Protein AF-A0A821U4N8-F1 (afdb_monomer_lite)

Structure (mmCIF, N/CA/C/O backbone):
data_AF-A0A821U4N8-F1
#
_entry.id   AF-A0A821U4N8-F1
#
loop_
_atom_site.group_PDB
_atom_site.id
_atom_site.type_symbol
_atom_site.label_atom_id
_atom_site.label_alt_id
_atom_site.label_comp_id
_atom_site.label_asym_id
_atom_site.label_entity_id
_atom_site.label_seq_id
_atom_site.pdbx_PDB_ins_code
_atom_site.Cartn_x
_atom_site.Cartn_y
_atom_site.Cartn_z
_atom_site.occupancy
_atom_site.B_iso_or_equiv
_atom_site.auth_seq_id
_atom_site.auth_comp_id
_atom_site.auth_asym_id
_atom_site.auth_atom_id
_atom_site.pdbx_PDB_model_num
ATOM 1 N N . MET A 1 1 ? -17.922 -3.242 -27.386 1.00 59.44 1 MET A N 1
ATOM 2 C CA . MET A 1 1 ? -16.777 -4.056 -27.865 1.00 59.44 1 MET A CA 1
ATOM 3 C C . MET A 1 1 ? -16.279 -5.062 -26.829 1.00 59.44 1 MET A C 1
ATOM 5 O O . MET A 1 1 ? -16.353 -6.246 -27.129 1.00 59.44 1 MET A O 1
ATOM 9 N N . ALA A 1 2 ? -15.836 -4.667 -25.626 1.00 62.56 2 ALA A N 1
ATOM 10 C CA . ALA A 1 2 ? -15.378 -5.631 -24.608 1.00 62.56 2 ALA A CA 1
ATOM 11 C C . ALA A 1 2 ? -16.508 -6.537 -24.070 1.00 62.56 2 ALA A C 1
ATOM 13 O O . ALA A 1 2 ? -16.374 -7.757 -24.080 1.00 62.56 2 ALA A O 1
ATOM 14 N N . LEU A 1 3 ? -17.666 -5.970 -23.707 1.00 70.50 3 LEU A N 1
ATOM 15 C CA . LEU A 1 3 ? -18.821 -6.760 -23.248 1.00 70.50 3 LEU A CA 1
ATOM 16 C C . LEU A 1 3 ? -19.386 -7.689 -24.332 1.00 70.50 3 LEU A C 1
ATOM 18 O O . LEU A 1 3 ? -19.797 -8.804 -24.025 1.00 70.50 3 LEU A O 1
ATOM 22 N N . ASP A 1 4 ? -19.354 -7.272 -25.600 1.00 78.31 4 ASP A N 1
ATOM 23 C CA . ASP A 1 4 ? -19.788 -8.113 -26.723 1.00 78.31 4 ASP A CA 1
ATOM 24 C C . ASP A 1 4 ? -18.849 -9.302 -26.931 1.00 78.31 4 ASP A C 1
ATOM 26 O O . ASP A 1 4 ? -19.297 -10.394 -27.274 1.00 78.31 4 ASP A O 1
ATOM 30 N N . TRP A 1 5 ? -17.544 -9.102 -26.720 1.00 87.88 5 TRP A N 1
ATOM 31 C CA . TRP A 1 5 ? -16.567 -10.184 -26.752 1.00 87.88 5 TRP A CA 1
ATOM 32 C C . TRP A 1 5 ? -16.761 -11.123 -25.558 1.00 87.88 5 TRP A C 1
ATOM 34 O O . TRP A 1 5 ? -16.831 -12.332 -25.749 1.00 87.88 5 TRP A O 1
ATOM 44 N N . ILE A 1 6 ? -16.943 -10.596 -24.346 1.00 80.62 6 ILE A N 1
ATOM 45 C CA . ILE A 1 6 ? -17.168 -11.411 -23.143 1.00 80.62 6 ILE A CA 1
ATOM 46 C C . ILE A 1 6 ? -18.440 -12.253 -23.295 1.00 80.62 6 ILE A C 1
ATOM 48 O O . ILE A 1 6 ? -18.375 -13.469 -23.144 1.00 80.62 6 ILE A O 1
ATOM 52 N N . LYS A 1 7 ? -19.567 -11.656 -23.706 1.00 85.38 7 LYS A N 1
ATOM 53 C CA . LYS A 1 7 ? -20.813 -12.396 -23.979 1.00 85.38 7 LYS A CA 1
ATOM 54 C C . LYS A 1 7 ? -20.623 -13.532 -24.982 1.00 85.38 7 LYS A C 1
ATOM 56 O O . LYS A 1 7 ? -21.207 -14.595 -24.815 1.00 85.38 7 LYS A O 1
ATOM 61 N N . LYS A 1 8 ? -19.803 -13.324 -26.014 1.00 93.88 8 LYS A N 1
ATOM 62 C CA . LYS A 1 8 ? -19.554 -14.337 -27.050 1.00 93.88 8 LYS A CA 1
ATOM 63 C C . LYS A 1 8 ? -18.635 -15.467 -26.593 1.00 93.88 8 LYS A C 1
ATOM 65 O O . LYS A 1 8 ? -18.747 -16.562 -27.130 1.00 93.88 8 LYS A O 1
ATOM 70 N N . ASN A 1 9 ? -17.729 -15.212 -25.650 1.00 87.81 9 ASN A N 1
ATOM 71 C CA . ASN A 1 9 ? -16.626 -16.130 -25.367 1.00 87.81 9 ASN A CA 1
ATOM 72 C C . ASN A 1 9 ? -16.674 -16.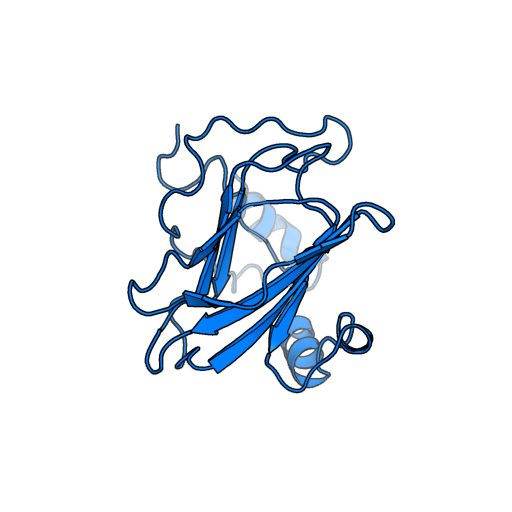758 -23.969 1.00 87.81 9 ASN A C 1
ATOM 74 O O . ASN A 1 9 ? -16.124 -17.841 -23.789 1.00 87.81 9 ASN A O 1
ATOM 78 N N . ILE A 1 10 ? -17.344 -16.143 -22.989 1.00 82.88 10 ILE A N 1
ATOM 79 C CA . ILE A 1 10 ? -17.237 -16.549 -21.578 1.00 82.88 10 ILE A CA 1
ATOM 80 C C . ILE A 1 10 ? -17.735 -17.978 -21.304 1.00 82.88 10 ILE A C 1
ATOM 82 O O . ILE A 1 10 ? -17.203 -18.649 -20.423 1.00 82.88 10 ILE A O 1
ATOM 86 N N . ALA A 1 11 ? -18.665 -18.493 -22.116 1.00 84.69 11 ALA A N 1
ATOM 87 C CA . ALA A 1 11 ? -19.119 -19.885 -22.042 1.00 84.69 11 ALA A CA 1
ATOM 88 C C . ALA A 1 11 ? -17.986 -20.898 -22.287 1.00 84.69 11 ALA A C 1
ATOM 90 O O . ALA A 1 11 ? -17.936 -21.935 -21.631 1.00 84.69 11 ALA A O 1
ATOM 91 N N . GLY A 1 12 ? -17.034 -20.579 -23.174 1.00 74.12 12 GLY A N 1
ATOM 92 C CA . GLY A 1 12 ? -15.853 -21.414 -23.429 1.00 74.12 12 GLY A CA 1
ATOM 93 C C . GLY A 1 12 ? -14.880 -21.476 -22.247 1.00 74.12 12 GLY A C 1
ATOM 94 O O . GLY A 1 12 ? -14.080 -22.402 -22.161 1.00 74.12 12 GLY A O 1
ATOM 95 N N . PHE A 1 13 ? -14.991 -20.527 -21.317 1.00 69.50 13 PHE A N 1
ATOM 96 C CA . PHE A 1 13 ? -14.228 -20.460 -20.070 1.00 69.50 13 PHE A CA 1
ATOM 97 C C . PHE A 1 13 ? -15.061 -20.894 -18.850 1.00 69.50 13 PHE A C 1
ATOM 99 O O . PHE A 1 13 ? -14.629 -20.718 -17.715 1.00 69.50 13 PHE A O 1
ATOM 106 N N . GLY A 1 14 ? -16.257 -21.456 -19.067 1.00 69.62 14 GLY A N 1
ATOM 107 C CA . GLY A 1 14 ? -17.135 -21.952 -18.004 1.00 69.62 14 GLY A CA 1
ATOM 108 C C . GLY A 1 14 ? -18.003 -20.894 -17.313 1.00 69.62 14 GLY A C 1
ATOM 109 O O . GLY A 1 14 ? -18.656 -21.218 -16.324 1.00 69.62 14 GLY A O 1
ATOM 110 N N . GLY A 1 15 ? -18.044 -19.652 -17.805 1.00 66.31 15 GLY A N 1
ATOM 111 C CA . GLY A 1 15 ? -18.950 -18.621 -17.288 1.00 66.31 15 GLY A CA 1
ATOM 112 C C . GLY A 1 15 ? -20.291 -18.565 -18.028 1.00 66.31 15 GLY A C 1
ATOM 113 O O . GLY A 1 15 ? -20.450 -19.112 -19.117 1.00 66.31 15 GLY A O 1
ATOM 114 N N . ASN A 1 16 ? -21.275 -17.883 -17.440 1.00 84.81 16 ASN A N 1
ATOM 115 C CA . ASN A 1 16 ? -22.618 -17.770 -18.010 1.00 84.81 16 ASN A CA 1
ATOM 116 C C . ASN A 1 16 ? -22.789 -16.433 -18.767 1.00 84.81 16 ASN A C 1
ATOM 118 O O . ASN A 1 16 ? -22.777 -15.379 -18.129 1.00 84.81 16 ASN A O 1
ATOM 122 N N . PRO A 1 17 ? -22.989 -16.441 -20.100 1.00 86.31 17 PRO A N 1
ATOM 123 C CA . PRO A 1 17 ? -23.140 -15.214 -20.889 1.00 86.31 17 PRO A CA 1
ATOM 124 C C . PRO A 1 17 ? -24.409 -14.408 -20.559 1.00 86.31 17 PRO A C 1
ATOM 126 O O . PRO A 1 17 ? -24.453 -13.208 -20.839 1.00 86.31 17 PRO A O 1
ATOM 129 N N . GLU A 1 18 ? -25.407 -15.037 -19.927 1.00 87.56 18 GLU A N 1
ATOM 130 C CA . GLU A 1 18 ? -26.643 -14.393 -19.459 1.00 87.56 18 GLU A CA 1
ATOM 131 C C . GLU A 1 18 ? -26.530 -13.849 -18.023 1.00 87.56 18 GLU A C 1
ATOM 133 O O . GLU A 1 18 ? -27.440 -13.181 -17.535 1.00 87.56 18 GLU A O 1
ATOM 138 N N . GLN A 1 19 ? -25.419 -14.115 -17.327 1.00 75.44 19 GLN A N 1
ATOM 139 C CA . GLN A 1 19 ? -25.167 -13.651 -15.959 1.00 75.44 19 GLN A CA 1
ATOM 140 C C . GLN A 1 19 ? -23.808 -12.959 -15.874 1.00 75.44 19 GLN A C 1
ATOM 142 O O . GLN A 1 19 ? -22.855 -13.465 -15.285 1.00 75.44 19 GLN A O 1
ATOM 147 N N . ILE A 1 20 ? -23.738 -11.777 -16.482 1.00 61.62 20 ILE A N 1
ATOM 148 C CA . ILE A 1 20 ? -22.560 -10.911 -16.445 1.00 61.62 20 ILE A CA 1
ATOM 149 C C . ILE A 1 20 ? -22.852 -9.753 -15.498 1.00 61.62 20 ILE A C 1
ATOM 151 O O . ILE A 1 20 ? -23.696 -8.907 -15.791 1.00 61.62 20 ILE A O 1
ATOM 155 N N . THR A 1 21 ? -22.128 -9.703 -14.383 1.00 61.94 21 THR A N 1
ATOM 156 C CA . THR A 1 21 ? -22.123 -8.544 -13.488 1.00 61.94 21 THR A CA 1
ATOM 157 C C . THR A 1 21 ? -20.992 -7.615 -13.900 1.00 61.94 21 THR A C 1
ATOM 159 O O . THR A 1 21 ? -19.836 -8.029 -13.955 1.00 61.94 21 THR A O 1
ATOM 162 N N . VAL A 1 22 ? -21.325 -6.359 -14.189 1.00 51.91 22 VAL A N 1
ATOM 163 C CA . VAL A 1 22 ? -20.336 -5.296 -14.387 1.00 51.91 22 VAL A CA 1
ATOM 164 C C . VAL A 1 22 ? -20.173 -4.587 -13.050 1.00 51.91 22 VAL A C 1
ATOM 166 O O . VAL A 1 22 ? -21.117 -3.964 -12.573 1.00 51.91 22 VAL A O 1
ATOM 169 N N . GLY A 1 23 ? -19.006 -4.736 -12.430 1.00 41.66 23 GLY A N 1
ATOM 170 C CA . GLY A 1 23 ? -18.615 -3.961 -11.257 1.00 41.66 23 GLY A CA 1
ATOM 171 C C . GLY A 1 23 ? -17.735 -2.790 -11.680 1.00 41.66 23 GLY A C 1
ATOM 172 O O . GLY A 1 23 ? -16.850 -2.965 -12.515 1.00 41.66 23 GLY A O 1
ATOM 173 N N . GLY A 1 24 ? -17.999 -1.617 -11.116 1.00 40.19 24 GLY A N 1
ATOM 174 C CA . GLY A 1 24 ? -17.137 -0.442 -11.167 1.00 40.19 24 GLY A CA 1
ATOM 175 C C . GLY A 1 24 ? -17.278 0.284 -9.834 1.00 40.19 24 GLY A C 1
ATOM 176 O O . GLY A 1 24 ? -18.393 0.401 -9.329 1.00 40.19 24 GLY A O 1
ATOM 177 N N . GLU A 1 25 ? -16.159 0.692 -9.258 1.00 39.72 25 GLU A N 1
ATOM 178 C CA . GLU A 1 25 ? -16.059 1.361 -7.957 1.00 39.72 25 GLU A CA 1
ATOM 179 C C . GLU A 1 25 ? -15.308 2.697 -8.167 1.00 39.72 25 GLU A C 1
ATOM 181 O O . GLU A 1 25 ? -14.654 2.865 -9.201 1.00 39.72 25 GLU A O 1
ATOM 186 N N . SER A 1 26 ? -15.553 3.688 -7.304 1.00 44.97 26 SER A N 1
ATOM 187 C CA . SER A 1 26 ? -15.272 5.117 -7.517 1.00 44.97 26 SER A CA 1
ATOM 188 C C . SER A 1 26 ? -13.774 5.474 -7.420 1.00 44.97 26 SER A C 1
ATOM 190 O O . SER A 1 26 ? -12.891 4.625 -7.461 1.00 44.97 26 SER A O 1
ATOM 192 N N . ALA A 1 27 ? -13.483 6.780 -7.390 1.00 50.03 27 ALA A N 1
ATOM 193 C CA . ALA A 1 27 ? -12.156 7.362 -7.251 1.00 50.03 27 ALA A CA 1
ATOM 194 C C . ALA A 1 27 ? -11.883 7.788 -5.803 1.00 50.03 27 ALA A C 1
ATOM 196 O O . ALA A 1 27 ? -12.554 8.684 -5.285 1.00 50.03 27 ALA A O 1
ATOM 197 N N . GLY A 1 28 ? -10.813 7.249 -5.231 1.00 40.31 28 GLY A N 1
ATOM 198 C CA . GLY A 1 28 ? -10.095 7.902 -4.150 1.00 40.31 28 GLY A CA 1
ATOM 199 C C . GLY A 1 28 ? -9.469 9.226 -4.619 1.00 40.31 28 GLY A C 1
ATOM 200 O O . GLY A 1 28 ? -9.048 9.373 -5.769 1.00 40.31 28 GLY A O 1
ATOM 201 N N . ASP A 1 29 ? -9.428 10.204 -3.722 1.00 38.81 29 ASP A N 1
ATOM 202 C CA . ASP A 1 29 ? -8.984 11.579 -3.953 1.00 38.81 29 ASP A CA 1
ATOM 203 C C . ASP A 1 29 ? -7.539 11.697 -4.484 1.00 38.81 29 ASP A C 1
ATOM 205 O O . ASP A 1 29 ? -6.647 10.967 -4.076 1.00 38.81 29 ASP A O 1
ATOM 209 N N . LYS A 1 30 ? -7.289 12.651 -5.387 1.00 47.22 30 LYS A N 1
ATOM 210 C CA . LYS A 1 30 ? -6.056 12.819 -6.188 1.00 47.22 30 LYS A CA 1
ATOM 211 C C . LYS A 1 30 ? -4.730 12.687 -5.400 1.00 47.22 30 LYS A C 1
ATOM 213 O O . LYS A 1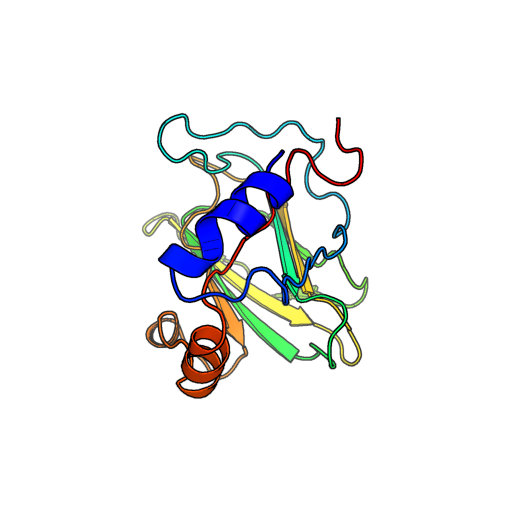 30 ? -4.251 13.673 -4.825 1.00 47.22 30 LYS A O 1
ATOM 218 N N . PRO A 1 31 ? -3.986 11.573 -5.531 1.00 45.88 31 PRO A N 1
ATOM 219 C CA . PRO A 1 31 ? -2.561 11.557 -5.200 1.00 45.88 31 PRO A CA 1
ATOM 220 C C . PRO A 1 31 ? -1.733 12.110 -6.361 1.00 45.88 31 PRO A C 1
ATOM 222 O O . PRO A 1 31 ? -0.681 12.710 -6.149 1.00 45.88 31 PRO A O 1
ATOM 225 N N . LEU A 1 32 ? -2.239 11.906 -7.580 1.00 51.50 32 LEU A N 1
ATOM 226 C CA . LEU A 1 32 ? -1.540 12.028 -8.846 1.00 51.50 32 LEU A CA 1
ATOM 227 C C . LEU A 1 32 ? -2.153 13.160 -9.662 1.00 51.50 32 LEU A C 1
ATOM 229 O O . LEU A 1 32 ? -3.351 13.176 -9.929 1.00 51.50 32 LEU A O 1
ATOM 233 N N . ASP A 1 33 ? -1.316 14.078 -10.114 1.00 53.34 33 ASP A N 1
ATOM 234 C CA . ASP A 1 33 ? -1.625 15.118 -11.099 1.00 53.34 33 ASP A CA 1
ATOM 235 C C . ASP A 1 33 ? -1.815 14.563 -12.530 1.00 53.34 33 ASP A C 1
ATOM 237 O O . ASP A 1 33 ? -1.760 15.317 -13.499 1.00 53.34 33 ASP A O 1
ATOM 241 N N . GLY A 1 34 ? -2.026 13.248 -12.668 1.00 55.72 34 GLY A N 1
ATOM 242 C CA . GLY A 1 34 ? -2.097 12.531 -13.943 1.00 55.72 34 GLY A CA 1
ATOM 243 C C . GLY A 1 34 ? -0.740 12.313 -14.621 1.00 55.72 34 GLY A C 1
ATOM 244 O O . GLY A 1 34 ? -0.686 11.652 -15.652 1.00 55.72 34 GLY A O 1
ATOM 245 N N . ASN A 1 35 ? 0.363 12.816 -14.052 1.00 60.28 35 ASN A N 1
ATOM 246 C CA . ASN A 1 35 ? 1.655 12.907 -14.729 1.00 60.28 35 ASN A CA 1
ATOM 247 C C . ASN A 1 35 ? 2.759 12.093 -14.030 1.00 60.28 35 ASN A C 1
ATOM 249 O O . ASN A 1 35 ? 3.859 12.591 -13.779 1.00 60.28 35 ASN A O 1
ATOM 253 N N . THR A 1 36 ? 2.483 10.824 -13.712 1.00 68.31 36 THR A N 1
ATOM 254 C CA . THR A 1 36 ? 3.536 9.912 -13.241 1.00 68.31 36 THR A CA 1
ATOM 255 C C . THR A 1 36 ? 4.270 9.250 -14.407 1.00 68.31 36 THR A C 1
ATOM 257 O O . THR A 1 36 ? 3.711 9.028 -15.481 1.00 68.31 36 THR A O 1
ATOM 260 N N . THR A 1 37 ? 5.551 8.945 -14.205 1.00 76.50 37 THR A N 1
ATOM 261 C CA . THR A 1 37 ? 6.354 8.186 -15.171 1.00 76.50 37 THR A CA 1
ATOM 262 C C . THR A 1 37 ? 6.235 6.699 -14.861 1.00 76.50 37 THR A C 1
ATOM 264 O O . THR A 1 37 ? 6.230 6.310 -13.694 1.00 76.50 37 THR A O 1
ATOM 267 N N . PHE A 1 38 ? 6.183 5.868 -15.900 1.00 79.62 38 PHE A N 1
ATOM 268 C CA . PHE A 1 38 ? 6.113 4.415 -15.773 1.00 79.62 38 PHE A CA 1
ATOM 269 C C . PHE A 1 38 ? 7.420 3.763 -16.198 1.00 79.62 38 PHE A C 1
ATOM 271 O O . PHE A 1 38 ? 8.097 4.219 -17.124 1.00 79.62 38 PHE A O 1
ATOM 278 N N . ASP A 1 39 ? 7.761 2.673 -15.522 1.00 78.25 39 ASP A N 1
ATOM 279 C CA . ASP A 1 39 ? 8.815 1.779 -15.962 1.00 78.25 39 ASP A CA 1
ATOM 280 C C . ASP A 1 39 ? 8.394 1.118 -17.292 1.00 78.25 39 ASP A C 1
ATOM 282 O O . ASP A 1 39 ? 7.313 0.536 -17.373 1.00 78.25 39 ASP A O 1
ATOM 286 N N . PRO A 1 40 ? 9.220 1.177 -18.350 1.00 76.94 40 PRO A N 1
ATOM 287 C CA . PRO A 1 40 ? 8.826 0.718 -19.682 1.00 76.94 40 PRO A CA 1
ATOM 288 C C . PRO A 1 40 ? 8.723 -0.810 -19.821 1.00 76.94 40 PRO A C 1
ATOM 290 O O . PRO A 1 40 ? 8.325 -1.288 -20.880 1.00 76.94 40 PRO A O 1
ATOM 293 N N . ILE A 1 41 ? 9.136 -1.581 -18.809 1.00 77.19 41 ILE A N 1
ATOM 294 C CA . ILE A 1 41 ? 9.105 -3.050 -18.822 1.00 77.19 41 ILE A CA 1
ATOM 295 C C . ILE A 1 41 ? 7.964 -3.564 -17.948 1.00 77.19 41 ILE A C 1
ATOM 297 O O . ILE A 1 41 ? 7.231 -4.463 -18.349 1.00 77.19 41 ILE A O 1
ATOM 301 N N . THR A 1 42 ? 7.857 -3.035 -16.733 1.00 77.19 42 THR A N 1
ATOM 302 C CA . THR A 1 42 ? 6.878 -3.485 -15.736 1.00 77.19 42 THR A CA 1
ATOM 303 C C . THR A 1 42 ? 5.573 -2.704 -15.791 1.00 77.19 42 THR A C 1
ATOM 305 O O . THR A 1 42 ? 4.606 -3.131 -15.168 1.00 77.19 42 THR A O 1
ATOM 308 N N . GLU A 1 43 ? 5.557 -1.566 -16.494 1.00 77.38 43 GLU A N 1
ATOM 309 C CA . GLU A 1 43 ? 4.448 -0.603 -16.538 1.00 77.38 43 GLU A CA 1
ATOM 310 C C . GLU A 1 43 ? 4.049 -0.080 -15.147 1.00 77.38 43 GLU A C 1
ATOM 312 O O . GLU A 1 43 ? 3.016 0.561 -14.971 1.00 77.38 43 GLU A O 1
ATOM 317 N N . TRP A 1 44 ? 4.894 -0.318 -14.141 1.00 79.25 44 TRP A N 1
ATOM 318 C CA . TRP A 1 44 ? 4.698 0.167 -12.788 1.00 79.25 44 TRP A CA 1
ATOM 319 C C . TRP A 1 44 ? 5.111 1.634 -12.677 1.00 79.25 44 TRP A C 1
ATOM 321 O O . TRP A 1 44 ? 6.074 2.070 -13.313 1.00 79.25 44 TRP A O 1
ATOM 331 N N . SER A 1 45 ? 4.399 2.405 -11.854 1.00 79.31 45 SER A N 1
ATOM 332 C CA . SER A 1 45 ? 4.753 3.804 -11.603 1.00 79.31 45 SER A CA 1
ATOM 333 C C . SER A 1 45 ? 6.115 3.890 -10.913 1.00 79.31 45 SER A C 1
ATOM 335 O O . SER A 1 45 ? 6.323 3.302 -9.852 1.00 79.31 45 SER A O 1
ATOM 337 N N . ILE A 1 46 ? 7.033 4.663 -11.493 1.00 83.94 46 ILE A N 1
ATOM 338 C CA . ILE A 1 46 ? 8.325 4.993 -10.871 1.00 83.94 46 ILE A CA 1
ATOM 339 C C . ILE A 1 46 ? 8.289 6.326 -10.115 1.00 83.94 46 ILE A C 1
ATOM 341 O O . ILE A 1 46 ? 9.288 6.716 -9.512 1.00 83.94 46 ILE A O 1
ATOM 345 N N . GLY A 1 47 ? 7.155 7.026 -10.169 1.00 82.19 47 GLY A N 1
ATOM 346 C CA . GLY A 1 47 ? 6.900 8.259 -9.437 1.00 82.19 47 GLY A CA 1
ATOM 347 C C . GLY A 1 47 ? 5.912 8.064 -8.294 1.00 82.19 47 GLY A C 1
ATOM 348 O O . GLY A 1 47 ? 5.627 6.943 -7.859 1.00 82.19 47 GLY A O 1
ATOM 349 N N . ASP A 1 48 ? 5.389 9.190 -7.817 1.00 84.31 48 ASP A N 1
ATOM 350 C CA . ASP A 1 48 ? 4.380 9.225 -6.766 1.00 84.31 48 ASP A CA 1
ATOM 351 C C . ASP A 1 48 ? 3.168 8.382 -7.167 1.00 84.31 48 ASP A C 1
ATOM 353 O O . ASP A 1 48 ? 2.890 8.182 -8.348 1.00 84.31 48 ASP A O 1
ATOM 357 N N . ILE A 1 49 ? 2.472 7.831 -6.180 1.00 78.94 49 ILE A N 1
ATOM 358 C CA . ILE A 1 49 ? 1.277 7.014 -6.392 1.00 78.94 49 ILE A CA 1
ATOM 359 C C . ILE A 1 49 ? 0.314 7.228 -5.237 1.00 78.94 49 ILE A C 1
ATOM 361 O O . ILE A 1 49 ? 0.710 7.639 -4.151 1.00 78.94 49 ILE A O 1
ATOM 365 N N . GLY A 1 50 ? -0.946 6.870 -5.428 1.00 78.12 50 GLY A N 1
ATOM 366 C CA . GLY A 1 50 ? -1.780 6.509 -4.294 1.00 78.12 50 GLY A CA 1
ATOM 367 C C . GLY A 1 50 ? -2.626 5.302 -4.624 1.00 78.12 50 GLY A C 1
ATOM 368 O O . GLY A 1 50 ? -2.709 4.870 -5.772 1.00 78.12 50 GLY A O 1
ATOM 369 N N . THR A 1 51 ? -3.171 4.717 -3.573 1.00 77.38 51 THR A N 1
ATOM 370 C CA . THR A 1 51 ? -3.901 3.464 -3.632 1.00 77.38 51 THR A CA 1
ATOM 371 C C . THR A 1 51 ? -5.151 3.568 -2.785 1.00 77.38 51 THR A C 1
ATOM 373 O O . THR A 1 51 ? -5.109 4.014 -1.634 1.00 77.38 51 THR A O 1
ATOM 376 N N . VAL A 1 52 ? -6.257 3.134 -3.371 1.00 77.38 52 VAL A N 1
ATOM 377 C CA . VAL A 1 52 ? -7.477 2.818 -2.646 1.00 77.38 52 VAL A CA 1
ATOM 378 C C . VAL A 1 52 ? -7.373 1.352 -2.253 1.00 77.38 52 VAL A C 1
ATOM 380 O O . VAL A 1 52 ? -7.367 0.466 -3.104 1.00 77.38 52 VAL A O 1
ATOM 383 N N . VAL A 1 53 ? -7.225 1.090 -0.957 1.00 76.25 53 VAL A N 1
ATOM 384 C CA . VAL A 1 53 ? -7.114 -0.278 -0.436 1.00 76.25 53 VAL A CA 1
ATOM 385 C C . VAL A 1 53 ? -8.494 -0.920 -0.366 1.00 76.25 53 VAL A C 1
ATOM 387 O O . VAL A 1 53 ? -8.646 -2.093 -0.706 1.00 76.25 53 VAL A O 1
ATOM 390 N N . ALA A 1 54 ? -9.487 -0.156 0.089 1.00 75.50 54 ALA A N 1
ATOM 391 C CA . ALA A 1 54 ? -10.889 -0.541 0.104 1.00 75.50 54 ALA A CA 1
ATOM 392 C C . ALA A 1 54 ? -11.778 0.687 0.350 1.00 75.50 54 ALA A C 1
ATOM 394 O O . ALA A 1 54 ? -11.401 1.576 1.114 1.00 75.50 54 ALA A O 1
ATOM 395 N N . GLU A 1 55 ? -12.969 0.697 -0.242 1.00 71.81 55 GLU A N 1
ATOM 396 C CA . GLU A 1 55 ? -13.995 1.732 -0.075 1.00 71.81 55 GLU A CA 1
ATOM 397 C C . GLU A 1 55 ? -15.378 1.098 0.158 1.00 71.81 55 GLU A C 1
ATOM 399 O O . GLU A 1 55 ? -15.544 -0.126 0.102 1.00 71.81 55 GLU A O 1
ATOM 404 N N . GLU A 1 56 ? -16.355 1.938 0.512 1.00 68.06 56 GLU A N 1
ATOM 405 C CA . GLU A 1 56 ? -17.780 1.595 0.660 1.00 68.06 56 GLU A CA 1
ATOM 406 C C . GLU A 1 56 ? -18.068 0.348 1.527 1.00 68.06 56 GLU A C 1
ATOM 408 O O . GLU A 1 56 ? -18.944 -0.466 1.226 1.00 68.06 56 GLU A O 1
ATOM 413 N N . SER A 1 57 ? -17.327 0.186 2.628 1.00 63.97 57 SER A N 1
ATOM 414 C CA . SER A 1 57 ? -17.354 -1.026 3.461 1.00 63.97 57 SER A CA 1
ATOM 415 C C . SER A 1 57 ? -17.610 -0.751 4.954 1.00 63.97 57 SER A C 1
ATOM 417 O O . SER A 1 57 ? -17.870 0.373 5.384 1.00 63.97 57 SER A O 1
ATOM 419 N N . VAL A 1 58 ? -17.576 -1.832 5.746 1.00 71.62 58 VAL A N 1
ATOM 420 C CA . VAL A 1 58 ? -17.599 -1.849 7.221 1.00 71.62 58 VAL A CA 1
ATOM 421 C C . VAL A 1 58 ? -16.409 -1.066 7.803 1.00 71.62 58 VAL A C 1
ATOM 423 O O . VAL A 1 58 ? -15.372 -0.975 7.158 1.00 71.62 58 VAL A O 1
ATOM 426 N N . ASP A 1 59 ? -16.555 -0.541 9.024 1.00 87.00 59 ASP A N 1
ATOM 427 C CA . ASP A 1 59 ? -15.548 0.251 9.756 1.00 87.00 59 ASP A CA 1
ATOM 428 C C . ASP A 1 59 ? -14.104 -0.293 9.631 1.00 87.00 59 ASP A C 1
ATOM 430 O O . ASP A 1 59 ? -13.789 -1.363 10.157 1.00 87.00 59 ASP A O 1
ATOM 434 N N . PHE A 1 60 ? -13.224 0.472 8.970 1.00 88.44 60 PHE A N 1
ATOM 435 C CA . PHE A 1 60 ? -11.790 0.185 8.821 1.00 88.44 60 PHE A CA 1
ATOM 436 C C . PHE A 1 60 ? -10.933 0.709 9.976 1.00 88.44 60 PHE A C 1
ATOM 438 O O . PHE A 1 60 ? -9.700 0.621 9.921 1.00 88.44 60 PHE A O 1
ATOM 445 N N . GLY A 1 61 ? -11.554 1.256 11.017 1.00 92.38 61 GLY A N 1
ATOM 446 C CA . GLY A 1 61 ? -10.885 1.736 12.211 1.00 92.38 61 GLY A CA 1
ATOM 447 C C . GLY A 1 61 ? -9.933 0.699 12.790 1.00 92.38 61 GLY A C 1
ATOM 448 O O . GLY A 1 61 ? -10.286 -0.457 13.030 1.00 92.38 61 GLY A O 1
ATOM 449 N N . GLY A 1 62 ? -8.698 1.117 13.034 1.00 93.56 62 GLY A N 1
ATOM 450 C CA . GLY A 1 62 ? -7.662 0.223 13.511 1.00 93.56 62 GLY A CA 1
ATOM 451 C C . GLY A 1 62 ? -6.264 0.690 13.157 1.00 93.56 62 GLY A C 1
ATOM 452 O O . GLY A 1 62 ? -6.041 1.772 12.615 1.00 93.56 62 GLY A O 1
ATOM 453 N N . THR A 1 63 ? -5.306 -0.161 13.488 1.00 95.31 63 THR A N 1
ATOM 454 C CA . THR A 1 63 ? -3.893 0.077 13.220 1.00 95.31 63 THR A CA 1
ATOM 455 C C . THR A 1 63 ? -3.408 -0.925 12.187 1.00 95.31 63 THR A C 1
ATOM 457 O O . THR A 1 63 ? -3.724 -2.114 12.275 1.00 95.31 63 THR A O 1
ATOM 460 N N . TYR A 1 64 ? -2.617 -0.443 11.237 1.00 94.44 64 TYR A N 1
ATOM 461 C CA . TYR A 1 64 ? -2.032 -1.238 10.170 1.00 94.44 64 TYR A CA 1
ATOM 462 C C . TYR A 1 64 ? -0.528 -1.001 10.119 1.00 94.44 64 TYR A C 1
ATOM 464 O O . TYR A 1 64 ? -0.054 0.109 10.352 1.00 94.44 64 TYR A O 1
ATOM 472 N N . VAL A 1 65 ? 0.229 -2.039 9.797 1.00 93.81 65 VAL A N 1
ATOM 473 C CA . VAL A 1 65 ? 1.665 -1.969 9.560 1.00 93.81 65 VAL A CA 1
ATOM 474 C C . VAL A 1 65 ? 1.904 -1.996 8.059 1.00 93.81 65 VAL A C 1
ATOM 476 O O . VAL A 1 65 ? 1.459 -2.911 7.362 1.00 93.81 65 VAL A O 1
ATOM 479 N N . LEU A 1 66 ? 2.598 -0.974 7.573 1.00 94.62 66 LEU A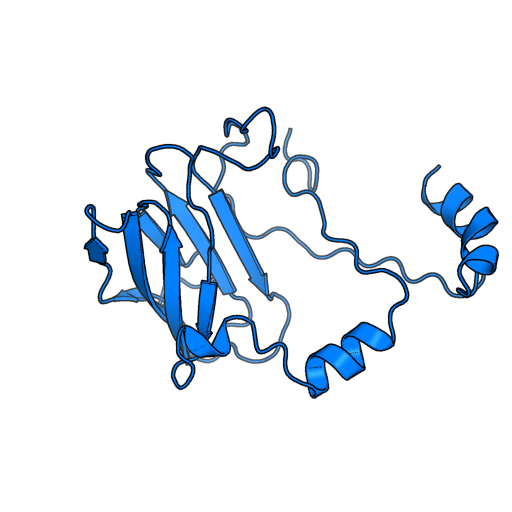 N 1
ATOM 480 C CA . LEU A 1 66 ? 3.011 -0.832 6.188 1.00 94.62 66 LEU A CA 1
ATOM 481 C C . LEU A 1 66 ? 4.470 -1.263 6.033 1.00 94.62 66 LEU A C 1
ATOM 483 O O . LEU A 1 66 ? 5.326 -0.890 6.838 1.00 94.62 66 LEU A O 1
ATOM 487 N N . TYR A 1 67 ? 4.743 -1.963 4.939 1.00 94.00 67 TYR A N 1
ATOM 488 C CA . TYR A 1 67 ? 6.074 -2.234 4.419 1.00 94.00 67 TYR A CA 1
ATOM 489 C C . TYR A 1 67 ? 6.104 -1.935 2.922 1.00 94.00 67 TYR A C 1
ATOM 491 O O . TYR A 1 67 ? 5.153 -2.253 2.217 1.00 94.00 67 TYR A O 1
ATOM 499 N N . ALA A 1 68 ? 7.191 -1.358 2.425 1.00 93.50 68 ALA A N 1
ATOM 500 C CA . ALA A 1 68 ? 7.425 -1.210 0.992 1.00 93.50 68 ALA A CA 1
ATOM 501 C C . ALA A 1 68 ? 8.927 -1.209 0.690 1.00 93.50 68 ALA A C 1
ATOM 503 O O . ALA A 1 68 ? 9.748 -0.875 1.549 1.00 93.50 68 ALA A O 1
ATOM 504 N N . LYS A 1 69 ? 9.288 -1.568 -0.539 1.00 93.44 69 LYS A N 1
ATOM 505 C CA . LYS A 1 69 ? 10.605 -1.295 -1.112 1.00 93.44 69 LYS A CA 1
ATOM 506 C C . LYS A 1 69 ? 10.641 0.106 -1.707 1.00 93.44 69 LYS A C 1
ATOM 508 O O . LYS A 1 69 ? 9.677 0.524 -2.334 1.00 93.44 69 LYS A O 1
ATOM 513 N N . GLY A 1 70 ? 11.747 0.818 -1.512 1.00 93.75 70 GLY A N 1
ATOM 514 C CA . GLY A 1 70 ? 11.861 2.244 -1.827 1.00 93.75 70 GLY A CA 1
ATOM 515 C C . GLY A 1 70 ? 11.489 3.140 -0.643 1.00 93.75 70 GLY A C 1
ATOM 516 O O . GLY A 1 70 ? 11.267 2.666 0.469 1.00 93.75 70 GLY A O 1
ATOM 517 N N . ASN A 1 71 ? 11.465 4.453 -0.874 1.00 95.62 71 ASN A N 1
ATOM 518 C CA . ASN A 1 71 ? 11.126 5.456 0.137 1.00 95.62 71 ASN A CA 1
ATOM 519 C C . ASN A 1 71 ? 10.089 6.437 -0.410 1.00 95.62 71 ASN A C 1
ATOM 521 O O . ASN A 1 71 ? 10.148 6.768 -1.594 1.00 95.62 71 ASN A O 1
ATOM 525 N N . ALA A 1 72 ? 9.200 6.914 0.459 1.00 94.56 72 ALA A N 1
ATOM 526 C CA . ALA A 1 72 ? 8.161 7.892 0.160 1.00 94.56 72 ALA A CA 1
ATOM 527 C C . ALA A 1 72 ? 7.675 8.575 1.447 1.00 94.56 72 ALA A C 1
ATOM 529 O O . ALA A 1 72 ? 7.794 8.028 2.543 1.00 94.56 72 ALA A O 1
ATOM 530 N N . GLN A 1 73 ? 7.063 9.746 1.316 1.00 94.19 73 GLN A N 1
ATOM 531 C CA . GLN A 1 73 ? 6.193 10.332 2.333 1.00 94.19 73 GLN A CA 1
ATOM 532 C C . GLN A 1 73 ? 4.795 9.728 2.220 1.00 94.19 73 GLN A C 1
ATOM 534 O O . GLN A 1 73 ? 4.272 9.623 1.115 1.00 94.19 73 GLN A O 1
ATOM 539 N N . ILE A 1 74 ? 4.198 9.342 3.347 1.00 94.12 74 ILE A N 1
ATOM 540 C CA . ILE A 1 74 ? 2.902 8.655 3.380 1.00 94.12 74 ILE A CA 1
ATOM 541 C C . ILE A 1 74 ? 1.839 9.605 3.940 1.00 94.12 74 ILE A C 1
ATOM 543 O O . ILE A 1 74 ? 2.077 10.251 4.963 1.00 94.12 74 ILE A O 1
ATOM 547 N N . SER A 1 75 ? 0.661 9.656 3.318 1.00 92.44 75 SER A N 1
ATOM 548 C CA . SER A 1 75 ? -0.543 10.272 3.895 1.00 92.44 75 SER A CA 1
ATOM 549 C C . SER A 1 75 ? -1.751 9.347 3.796 1.00 92.44 75 SER A C 1
ATOM 551 O O . SER A 1 75 ? -1.791 8.453 2.954 1.00 92.44 75 SER A O 1
ATOM 553 N N . THR A 1 76 ? -2.720 9.556 4.688 1.00 91.44 76 THR A N 1
ATOM 554 C CA . THR A 1 76 ? -4.073 8.999 4.586 1.00 91.44 76 THR A CA 1
ATOM 555 C C . THR A 1 76 ? -4.985 10.066 4.000 1.00 91.44 76 THR A C 1
ATOM 557 O O . THR A 1 76 ? -4.977 11.189 4.502 1.00 91.44 76 THR A O 1
ATOM 560 N N . ASP A 1 77 ? -5.786 9.721 2.994 1.00 84.44 77 ASP A N 1
ATOM 561 C CA . ASP A 1 77 ? -6.534 10.736 2.231 1.00 84.44 77 ASP A CA 1
ATOM 562 C C . ASP A 1 77 ? -8.061 10.621 2.381 1.00 84.44 77 ASP A C 1
ATOM 564 O O . ASP A 1 77 ? -8.800 11.431 1.833 1.00 84.44 77 ASP A O 1
ATOM 568 N N . PHE A 1 78 ? -8.548 9.644 3.155 1.00 82.25 78 PHE A N 1
ATOM 569 C CA . PHE A 1 78 ? -9.988 9.412 3.328 1.00 82.25 78 PHE A CA 1
ATOM 570 C C . PHE A 1 78 ? -10.602 10.171 4.521 1.00 82.25 78 PHE A C 1
ATOM 572 O O . PHE A 1 78 ? -11.734 10.642 4.454 1.00 82.25 78 PHE A O 1
ATOM 579 N N . ASP A 1 79 ? -9.866 10.301 5.629 1.00 84.81 79 ASP A N 1
ATOM 580 C CA . ASP A 1 79 ? -10.300 11.016 6.835 1.00 84.81 79 ASP A CA 1
ATOM 581 C C . ASP A 1 79 ? -9.151 11.862 7.404 1.00 84.81 79 ASP A C 1
ATOM 583 O O . ASP A 1 79 ? -7.994 11.442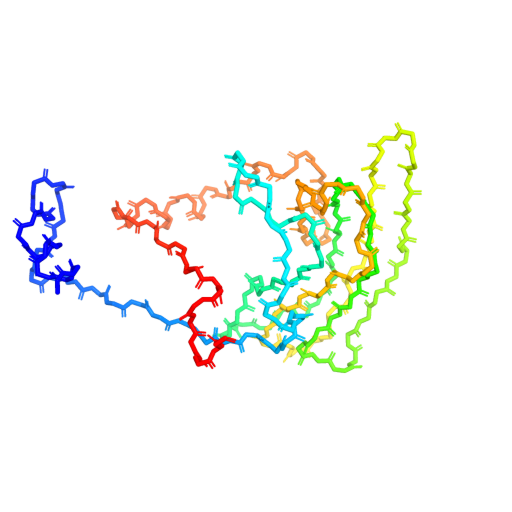 7.429 1.00 84.81 79 ASP A O 1
ATOM 587 N N . GLN A 1 80 ? -9.491 13.056 7.892 1.00 87.00 80 GLN A N 1
ATOM 588 C CA . GLN A 1 80 ? -8.534 14.053 8.388 1.00 87.00 80 GLN A CA 1
ATOM 589 C C . GLN A 1 80 ? -7.960 13.751 9.783 1.00 87.00 80 GLN A C 1
ATOM 591 O O . GLN A 1 80 ? -7.031 14.427 10.222 1.00 87.00 80 GLN A O 1
ATOM 596 N N . HIS A 1 81 ? -8.537 12.796 10.514 1.00 93.19 81 HIS A N 1
ATOM 597 C CA . HIS A 1 81 ? -8.129 12.425 11.870 1.00 93.19 81 HIS A CA 1
ATOM 598 C C . HIS A 1 81 ? -7.269 11.161 11.903 1.00 93.19 81 HIS A C 1
ATOM 600 O O . HIS A 1 81 ? -6.679 10.855 12.939 1.00 93.19 81 HIS A O 1
ATOM 606 N N . SER A 1 82 ? -7.202 10.428 10.794 1.00 95.12 82 SER A N 1
ATOM 607 C CA . SER A 1 82 ? -6.272 9.323 10.593 1.00 95.12 82 SER A CA 1
ATOM 608 C C . SER A 1 82 ? -4.842 9.851 10.439 1.00 95.12 82 SER A C 1
ATOM 610 O O . SER A 1 82 ? -4.620 10.976 9.991 1.00 95.12 82 SER A O 1
ATOM 612 N N . TYR A 1 83 ? -3.852 9.082 10.894 1.00 96.56 83 TYR A N 1
ATOM 613 C CA . TYR A 1 83 ? -2.480 9.583 11.005 1.00 96.56 83 TYR A CA 1
ATOM 614 C C . TYR A 1 83 ? -1.414 8.489 10.925 1.00 96.56 83 TYR A C 1
ATOM 616 O O . TYR A 1 83 ? -1.636 7.323 11.264 1.00 96.56 83 TYR A O 1
ATOM 624 N N . ILE A 1 84 ? -0.212 8.892 10.507 1.00 97.56 84 ILE A N 1
ATOM 625 C CA . ILE A 1 84 ? 0.956 8.019 10.366 1.00 97.56 84 ILE A CA 1
ATOM 626 C C . ILE A 1 84 ? 1.862 8.150 11.592 1.00 97.56 84 ILE A C 1
ATOM 628 O O . ILE A 1 84 ? 2.166 9.255 12.041 1.00 97.56 84 ILE A O 1
ATOM 632 N N . THR A 1 85 ? 2.337 7.024 12.121 1.00 97.56 85 THR A N 1
ATOM 633 C CA . THR A 1 85 ? 3.366 6.971 13.168 1.00 97.56 85 THR A CA 1
ATOM 634 C C . THR A 1 85 ? 4.493 6.021 12.784 1.00 97.56 85 THR A C 1
ATOM 636 O O . THR A 1 85 ? 4.351 5.187 11.893 1.00 97.56 85 THR A O 1
ATOM 639 N N . ASN A 1 86 ? 5.640 6.149 13.461 1.00 96.75 86 ASN A N 1
ATOM 640 C CA . ASN A 1 86 ? 6.785 5.240 13.330 1.00 96.75 86 ASN A CA 1
ATOM 641 C C . ASN A 1 86 ? 7.249 5.001 11.883 1.00 96.75 86 ASN A C 1
ATOM 643 O O . ASN A 1 86 ? 7.702 3.906 11.554 1.00 96.75 86 ASN A O 1
ATOM 647 N N . GLN A 1 87 ? 7.136 6.014 11.021 1.00 97.25 87 GLN A N 1
ATOM 648 C CA . GLN A 1 87 ? 7.662 5.924 9.668 1.00 97.25 87 GLN A CA 1
ATOM 649 C C . GLN A 1 87 ? 9.196 5.891 9.707 1.00 97.25 87 GLN A C 1
ATOM 651 O O . GLN A 1 87 ? 9.828 6.757 10.315 1.00 97.25 87 GLN A O 1
ATOM 656 N N . SER A 1 88 ? 9.800 4.905 9.050 1.00 96.81 88 SER A N 1
ATOM 657 C CA . SER A 1 88 ? 11.249 4.730 8.982 1.00 96.81 88 SER A CA 1
ATOM 658 C C . SER A 1 88 ? 11.670 4.190 7.622 1.00 96.81 88 SER A C 1
ATOM 660 O O . SER A 1 88 ? 10.968 3.373 7.035 1.00 96.81 88 SER A O 1
ATOM 662 N N . TYR A 1 89 ? 12.827 4.628 7.130 1.00 96.81 89 TYR A N 1
ATOM 663 C CA . TYR A 1 89 ? 13.431 4.107 5.909 1.00 96.81 89 TYR A CA 1
ATOM 664 C C . TYR A 1 89 ? 14.841 3.591 6.194 1.00 96.81 89 TYR A C 1
ATOM 666 O O . TYR A 1 89 ? 15.711 4.343 6.638 1.00 96.81 89 TYR A O 1
ATOM 674 N N . ASP A 1 90 ? 15.069 2.313 5.904 1.00 96.00 90 ASP A N 1
ATOM 675 C CA . ASP A 1 90 ? 16.383 1.683 5.934 1.00 96.00 90 ASP A CA 1
ATOM 676 C C . ASP A 1 90 ? 16.968 1.628 4.518 1.00 96.00 90 ASP A C 1
ATOM 678 O O . ASP A 1 90 ? 16.560 0.820 3.681 1.00 96.00 90 ASP A O 1
ATOM 682 N N . ALA A 1 91 ? 17.969 2.473 4.262 1.00 94.19 91 ALA A N 1
ATOM 683 C CA . ALA A 1 91 ? 18.645 2.553 2.972 1.00 94.19 91 ALA A CA 1
ATOM 684 C C . ALA A 1 91 ? 19.448 1.289 2.617 1.00 94.19 91 ALA A C 1
ATOM 686 O O . ALA A 1 91 ? 19.658 1.028 1.435 1.00 94.19 91 ALA A O 1
ATOM 687 N N . SER A 1 92 ? 19.889 0.498 3.603 1.00 95.44 92 SER A N 1
ATOM 688 C CA . SER A 1 92 ? 20.686 -0.712 3.352 1.00 95.44 92 SER A CA 1
ATOM 689 C C . SER A 1 92 ? 19.851 -1.838 2.747 1.00 95.44 92 SER A C 1
ATOM 691 O O . SER A 1 92 ? 20.329 -2.592 1.901 1.00 95.44 92 SER A O 1
ATOM 693 N N . THR A 1 93 ? 18.580 -1.914 3.141 1.00 93.31 93 THR A N 1
ATOM 694 C CA . THR A 1 93 ? 17.619 -2.889 2.621 1.00 93.31 93 THR A CA 1
ATOM 695 C C . THR A 1 93 ? 16.627 -2.271 1.635 1.00 93.31 93 THR A C 1
ATOM 697 O O . THR A 1 93 ? 15.815 -3.002 1.066 1.00 93.31 93 THR A O 1
ATOM 700 N N . SER A 1 94 ? 16.693 -0.951 1.424 1.00 94.31 94 SER A N 1
ATOM 701 C CA . SER A 1 94 ? 15.705 -0.144 0.703 1.00 94.31 94 SER A CA 1
ATOM 702 C C . SER A 1 94 ? 14.283 -0.420 1.193 1.00 94.31 94 SER A C 1
ATOM 704 O O . SER A 1 94 ? 13.394 -0.698 0.398 1.00 94.31 94 SER A O 1
ATOM 706 N N . THR A 1 95 ? 14.079 -0.421 2.512 1.00 94.38 95 THR A N 1
ATOM 707 C CA . THR A 1 95 ? 12.791 -0.783 3.120 1.00 94.38 95 THR A CA 1
ATOM 708 C C . THR A 1 95 ? 12.198 0.405 3.863 1.00 94.38 95 THR A C 1
ATOM 710 O O . THR A 1 95 ? 12.798 0.905 4.813 1.00 94.38 95 THR A O 1
ATOM 713 N N . LEU A 1 96 ? 11.005 0.823 3.450 1.00 96.19 96 LEU A N 1
ATOM 714 C CA . LEU A 1 96 ? 10.141 1.755 4.164 1.00 96.19 96 LEU A CA 1
ATOM 715 C C . LEU A 1 96 ? 9.187 0.967 5.061 1.00 96.19 96 LEU A C 1
ATOM 717 O O . LEU A 1 96 ? 8.561 0.004 4.617 1.00 96.19 96 LEU A O 1
ATOM 721 N N . THR A 1 97 ? 9.055 1.394 6.311 1.00 96.06 97 THR A N 1
ATOM 722 C CA . THR A 1 97 ? 8.045 0.900 7.247 1.00 96.06 97 THR A CA 1
ATOM 723 C C . THR A 1 97 ? 7.278 2.061 7.850 1.00 96.06 97 THR A C 1
ATOM 725 O O . THR A 1 97 ? 7.817 3.157 7.989 1.00 96.06 97 THR A O 1
ATOM 728 N N . ALA A 1 98 ? 6.012 1.840 8.190 1.00 97.19 98 ALA A N 1
ATOM 729 C CA . ALA A 1 98 ? 5.202 2.808 8.920 1.00 97.19 98 ALA A CA 1
ATOM 730 C C . ALA A 1 98 ? 4.047 2.117 9.643 1.00 97.19 98 ALA A C 1
ATOM 732 O O . ALA A 1 98 ? 3.683 0.983 9.328 1.00 97.19 98 ALA A O 1
ATOM 733 N N . VAL A 1 99 ? 3.446 2.824 10.593 1.00 96.94 99 VAL A N 1
ATOM 734 C CA . VAL A 1 99 ? 2.191 2.436 11.228 1.00 96.94 99 VAL A CA 1
ATOM 735 C C . VAL A 1 99 ? 1.106 3.417 10.794 1.00 96.94 99 VAL A C 1
ATOM 737 O O . VAL A 1 99 ? 1.222 4.622 11.017 1.00 96.94 99 VAL A O 1
ATOM 740 N N . ILE A 1 100 ? 0.055 2.897 10.167 1.00 96.81 100 ILE A N 1
ATOM 741 C CA . ILE A 1 100 ? -1.106 3.656 9.706 1.00 96.81 100 ILE A CA 1
ATOM 742 C C . ILE A 1 100 ? -2.204 3.523 10.763 1.00 96.81 100 ILE A C 1
ATOM 744 O O . ILE A 1 100 ? -2.616 2.408 11.088 1.00 96.81 100 ILE A O 1
ATOM 748 N N . ASN A 1 101 ? -2.673 4.640 11.315 1.00 96.88 101 ASN A N 1
ATOM 749 C CA . ASN A 1 101 ? -3.726 4.664 12.328 1.00 96.88 101 ASN A CA 1
ATOM 750 C C . ASN A 1 101 ? -4.989 5.246 11.705 1.00 96.88 101 ASN A C 1
ATOM 752 O O . ASN A 1 101 ? -5.038 6.438 11.407 1.00 96.88 101 ASN A O 1
ATOM 756 N N . ILE A 1 102 ? -5.990 4.393 11.513 1.00 95.44 102 ILE A N 1
ATOM 757 C CA . ILE A 1 102 ? -7.283 4.748 10.936 1.00 95.44 102 ILE A CA 1
ATOM 758 C C . ILE A 1 102 ? -8.288 4.911 12.067 1.00 95.44 102 ILE A C 1
ATOM 760 O O . ILE A 1 102 ? -8.420 4.031 12.925 1.00 95.44 102 ILE A O 1
ATOM 764 N N . ILE A 1 103 ? -8.979 6.049 12.099 1.00 94.88 103 ILE A N 1
ATOM 765 C CA . ILE A 1 103 ? -9.972 6.316 13.141 1.00 94.88 103 ILE A CA 1
ATOM 766 C C . ILE A 1 103 ? -11.200 5.409 12.973 1.00 94.88 103 ILE A C 1
ATOM 768 O O . ILE A 1 103 ? -11.541 4.989 11.868 1.00 94.88 103 ILE A O 1
ATOM 772 N N . GLN A 1 104 ? -11.872 5.091 14.080 1.00 92.62 104 GLN A N 1
ATOM 773 C CA . GLN A 1 104 ? -13.125 4.332 14.051 1.00 92.62 104 GLN A CA 1
ATOM 774 C C . GLN A 1 104 ? -14.199 5.034 13.218 1.00 92.62 104 GLN A C 1
ATOM 776 O O . GLN A 1 104 ? -14.292 6.261 13.202 1.00 92.62 104 GLN A O 1
ATOM 781 N N . ASN A 1 105 ? -15.061 4.228 12.612 1.00 89.38 105 ASN A N 1
ATOM 782 C CA . ASN A 1 105 ? -16.096 4.594 11.649 1.00 89.38 105 ASN A CA 1
ATOM 783 C C . ASN A 1 105 ? -15.569 5.155 10.318 1.00 89.38 105 ASN A C 1
ATOM 785 O O . ASN A 1 105 ? -16.348 5.736 9.560 1.00 89.38 105 ASN A O 1
ATOM 789 N N . THR A 1 106 ? -14.283 4.975 10.002 1.00 89.44 106 THR A N 1
ATOM 790 C CA . THR A 1 106 ? -13.771 5.302 8.663 1.00 89.44 106 THR A CA 1
ATOM 791 C C . THR A 1 106 ? -14.202 4.206 7.693 1.00 89.44 106 THR A C 1
ATOM 793 O O . THR A 1 106 ? -13.870 3.040 7.885 1.00 89.44 106 THR A O 1
ATOM 796 N N . ILE A 1 107 ? -14.956 4.571 6.655 1.00 86.88 107 ILE A N 1
ATOM 797 C CA . ILE A 1 107 ? -15.574 3.627 5.700 1.00 86.88 107 ILE A CA 1
ATOM 798 C C . ILE A 1 107 ? -14.758 3.412 4.417 1.00 86.88 107 ILE A C 1
ATOM 800 O O . ILE A 1 107 ? -15.223 2.751 3.490 1.00 86.88 107 ILE A O 1
ATOM 804 N N . GLY A 1 108 ? -13.543 3.959 4.372 1.00 84.25 108 GLY A N 1
ATOM 805 C CA . GLY A 1 108 ? -12.586 3.756 3.294 1.00 84.25 108 GLY A CA 1
ATOM 806 C C . GLY A 1 108 ? -11.148 3.875 3.788 1.00 84.25 108 GLY A C 1
ATOM 807 O O . GLY A 1 108 ? -10.869 4.477 4.825 1.00 84.25 108 GLY A O 1
ATOM 808 N N . LEU A 1 109 ? -10.227 3.269 3.052 1.00 85.88 109 LEU A N 1
ATOM 809 C CA . LEU A 1 109 ? -8.802 3.297 3.339 1.00 85.88 109 LEU A CA 1
ATOM 810 C C . LEU A 1 109 ? -8.048 3.665 2.071 1.00 85.88 109 LEU A C 1
ATOM 812 O O . LEU A 1 109 ? -7.874 2.845 1.170 1.00 85.88 109 LEU A O 1
ATOM 816 N N . MET A 1 110 ? -7.566 4.902 2.051 1.00 86.31 110 MET A N 1
ATOM 817 C CA . MET A 1 110 ? -6.780 5.451 0.961 1.00 86.31 110 MET A CA 1
ATOM 818 C C . MET A 1 110 ? -5.438 5.969 1.468 1.00 86.31 110 MET A C 1
ATOM 820 O O . MET 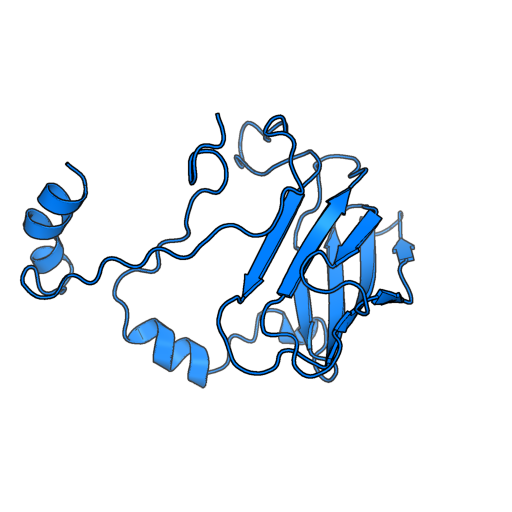A 1 110 ? -5.389 6.662 2.489 1.00 86.31 110 MET A O 1
ATOM 824 N N . LEU A 1 111 ? -4.371 5.634 0.740 1.00 89.38 111 LEU A N 1
ATOM 825 C CA . LEU A 1 111 ? -3.011 6.082 1.021 1.00 89.38 111 LEU A CA 1
ATOM 826 C C . LEU A 1 111 ? -2.391 6.768 -0.195 1.00 89.38 111 LEU A C 1
ATOM 828 O O . LEU A 1 111 ? -2.422 6.215 -1.295 1.00 89.38 111 LEU A O 1
ATOM 832 N N . SER A 1 112 ? -1.725 7.897 0.032 1.00 87.56 112 SER A N 1
ATOM 833 C CA . SER A 1 112 ? -0.835 8.533 -0.940 1.00 87.56 112 SER A CA 1
ATOM 834 C C . SER A 1 112 ? 0.622 8.346 -0.544 1.00 87.56 112 SER A C 1
ATOM 836 O O . SER A 1 112 ? 0.991 8.410 0.630 1.00 87.56 112 SER A O 1
ATOM 838 N N . PHE A 1 113 ? 1.462 8.186 -1.558 1.00 89.81 113 PHE A N 1
ATOM 839 C CA . PHE A 1 113 ? 2.905 8.059 -1.468 1.00 89.81 113 PHE A CA 1
ATOM 840 C C . PHE A 1 113 ? 3.540 9.148 -2.327 1.00 89.81 113 PHE A C 1
ATOM 842 O O . PHE A 1 113 ? 3.477 9.100 -3.555 1.00 89.81 113 PHE A O 1
ATOM 849 N N . ARG A 1 114 ? 4.124 10.148 -1.665 1.00 88.19 114 ARG A N 1
ATOM 850 C CA . ARG A 1 114 ? 4.684 11.350 -2.293 1.00 88.19 114 ARG A CA 1
ATOM 851 C C . ARG A 1 114 ? 6.192 11.421 -2.141 1.00 88.19 114 ARG A C 1
ATOM 853 O O . ARG A 1 114 ? 6.740 10.851 -1.197 1.00 88.19 114 ARG A O 1
ATOM 860 N N . ASN A 1 115 ? 6.861 12.177 -3.006 1.00 89.75 115 ASN A N 1
ATOM 861 C CA . ASN A 1 115 ? 8.321 12.297 -3.004 1.00 89.75 115 ASN A CA 1
ATOM 862 C C . ASN A 1 115 ? 9.007 10.921 -3.016 1.00 89.75 115 ASN A C 1
ATOM 864 O O . ASN A 1 115 ? 9.945 10.656 -2.256 1.00 89.75 115 ASN A O 1
ATOM 868 N N . THR A 1 116 ? 8.481 10.027 -3.849 1.00 88.81 116 THR A N 1
ATOM 869 C CA . THR A 1 116 ? 9.051 8.701 -4.078 1.00 88.81 116 THR A CA 1
ATOM 870 C C . THR A 1 116 ? 10.460 8.819 -4.667 1.00 88.81 116 THR A C 1
ATOM 872 O O . THR A 1 116 ? 10.800 9.787 -5.350 1.00 88.81 116 THR A O 1
ATOM 875 N N . SER A 1 117 ? 11.332 7.853 -4.373 1.00 81.25 117 SER A N 1
ATOM 876 C CA . SER A 1 117 ? 12.717 7.860 -4.871 1.00 81.25 117 SER A CA 1
ATOM 877 C C . SER A 1 117 ? 13.086 6.560 -5.580 1.00 81.25 117 SER A C 1
ATOM 879 O O . SER A 1 117 ? 12.550 5.498 -5.275 1.00 81.25 117 SER A O 1
ATOM 881 N N . GLY A 1 118 ? 14.041 6.640 -6.511 1.00 79.81 118 GLY A N 1
ATOM 882 C CA . GLY A 1 118 ? 14.514 5.486 -7.276 1.00 79.81 118 GLY A CA 1
ATOM 883 C C . GLY A 1 118 ? 13.509 5.036 -8.339 1.00 79.81 118 GLY A C 1
ATOM 884 O O . GLY A 1 118 ? 13.149 5.822 -9.206 1.00 79.81 118 GLY A O 1
ATOM 885 N N . TYR A 1 119 ? 13.096 3.769 -8.275 1.00 83.06 119 TYR A N 1
ATOM 886 C CA . TYR A 1 119 ? 12.163 3.130 -9.215 1.00 83.06 119 TYR A CA 1
ATOM 887 C C . TYR A 1 119 ? 10.724 3.096 -8.667 1.00 83.06 119 TYR A C 1
ATOM 889 O O . TYR A 1 119 ? 10.011 2.109 -8.855 1.00 83.06 119 TYR A O 1
ATOM 897 N N . GLY A 1 120 ? 10.329 4.141 -7.935 1.00 85.56 120 GLY A N 1
ATOM 898 C CA . GLY A 1 120 ? 9.069 4.181 -7.192 1.00 85.56 120 GLY A CA 1
ATOM 899 C C . GLY A 1 120 ? 9.034 3.211 -6.006 1.00 85.56 120 GLY A C 1
ATOM 900 O O . GLY A 1 120 ? 10.027 2.557 -5.668 1.00 85.56 120 GLY A O 1
ATOM 901 N N . LEU A 1 121 ? 7.875 3.128 -5.347 1.00 89.56 121 LEU A N 1
ATOM 902 C CA . LEU A 1 121 ? 7.639 2.113 -4.321 1.00 89.56 121 LEU A CA 1
ATOM 903 C C . LEU A 1 121 ? 7.315 0.765 -4.958 1.00 89.56 121 LEU A C 1
ATOM 905 O O . LEU A 1 121 ? 6.509 0.700 -5.876 1.00 89.56 121 LEU A O 1
ATOM 909 N N . GLN A 1 122 ? 7.879 -0.312 -4.427 1.00 88.19 122 GLN A N 1
ATOM 910 C CA . GLN A 1 122 ? 7.621 -1.689 -4.859 1.00 88.19 122 GLN A CA 1
ATOM 911 C C . GLN A 1 122 ? 7.248 -2.549 -3.650 1.00 88.19 122 GLN A C 1
ATOM 913 O O . GLN A 1 122 ? 7.439 -2.126 -2.511 1.00 88.19 122 GLN A O 1
ATOM 918 N N . ASP A 1 123 ? 6.723 -3.756 -3.874 1.00 88.31 123 ASP A N 1
ATOM 919 C CA . ASP A 1 123 ? 6.383 -4.711 -2.806 1.00 88.31 123 ASP A CA 1
ATOM 920 C C . ASP A 1 123 ? 5.592 -4.077 -1.645 1.00 88.31 123 ASP A C 1
ATOM 922 O O . ASP A 1 123 ? 5.904 -4.282 -0.468 1.00 88.31 123 ASP A O 1
ATOM 926 N N . ILE A 1 124 ? 4.593 -3.257 -1.981 1.00 89.81 124 ILE A N 1
ATOM 927 C CA . ILE A 1 124 ? 3.787 -2.537 -0.996 1.00 89.81 124 ILE A CA 1
ATOM 928 C C . ILE A 1 124 ? 2.886 -3.543 -0.281 1.00 89.81 124 ILE A C 1
ATOM 930 O O . ILE A 1 124 ? 2.062 -4.220 -0.894 1.00 89.81 124 ILE A O 1
ATOM 934 N N . VAL A 1 125 ? 3.049 -3.639 1.032 1.00 91.06 125 VAL A N 1
ATOM 935 C CA . VAL A 1 125 ? 2.325 -4.554 1.910 1.00 91.06 125 VAL A CA 1
ATOM 936 C C . VAL A 1 125 ? 1.707 -3.745 3.035 1.00 91.06 125 VAL A C 1
ATOM 938 O O . VAL A 1 125 ? 2.410 -3.045 3.760 1.00 91.06 125 VAL A O 1
ATOM 941 N N . LEU A 1 126 ? 0.399 -3.890 3.218 1.00 90.62 126 LEU A N 1
ATOM 942 C CA . LEU A 1 126 ? -0.336 -3.313 4.333 1.00 90.62 126 LEU A CA 1
ATOM 943 C C . LEU A 1 126 ? -1.043 -4.433 5.093 1.00 90.62 126 LEU A C 1
ATOM 945 O O . LEU A 1 126 ? -1.792 -5.212 4.509 1.00 90.62 126 LEU A O 1
ATOM 949 N N . LEU A 1 127 ? -0.782 -4.532 6.392 1.00 90.06 127 LEU A N 1
ATOM 950 C CA . LEU A 1 127 ? -1.289 -5.607 7.241 1.00 90.06 127 LEU A CA 1
ATOM 951 C C . LEU A 1 127 ? -1.940 -5.026 8.485 1.00 90.06 127 LEU A C 1
ATOM 953 O O . LEU A 1 127 ? -1.378 -4.133 9.107 1.00 90.06 127 LEU A O 1
ATOM 957 N N . GLN A 1 128 ? -3.095 -5.543 8.893 1.00 89.31 128 GLN A N 1
ATOM 958 C CA . GLN A 1 128 ? -3.691 -5.147 10.168 1.00 89.31 128 GLN A CA 1
ATOM 959 C C . GLN A 1 128 ? -2.792 -5.582 11.339 1.00 89.31 128 GLN A C 1
ATOM 961 O O . GLN A 1 128 ? -2.182 -6.654 11.304 1.00 89.31 128 GLN A O 1
ATOM 966 N N . SER A 1 129 ? -2.710 -4.758 12.385 1.00 84.25 129 SER A N 1
ATOM 967 C CA . SER A 1 129 ? -1.954 -5.069 13.601 1.00 84.25 129 SER A CA 1
ATOM 968 C C . SER A 1 129 ? -2.338 -6.437 14.169 1.00 84.25 129 SER A C 1
ATOM 970 O O . SER A 1 129 ? -3.514 -6.733 14.366 1.00 84.25 129 SER A O 1
ATOM 972 N N . GLY A 1 130 ? -1.327 -7.263 14.447 1.00 82.75 130 GLY A N 1
ATOM 973 C CA . GLY A 1 130 ? -1.485 -8.682 14.794 1.00 82.75 130 GLY A CA 1
ATOM 974 C C . GLY A 1 130 ? -1.012 -9.632 13.689 1.00 82.75 130 GLY A C 1
ATOM 975 O O . GLY A 1 130 ? -0.749 -10.800 13.966 1.00 82.75 130 GLY A O 1
ATOM 976 N N . HIS A 1 131 ? -0.827 -9.121 12.470 1.00 81.06 131 HIS A N 1
ATOM 977 C CA . HIS A 1 131 ? -0.142 -9.797 11.373 1.00 81.06 131 HIS A CA 1
ATOM 978 C C . HIS A 1 131 ? 1.277 -9.240 11.193 1.00 81.06 131 HIS A C 1
ATOM 980 O O . HIS A 1 131 ? 1.530 -8.063 11.445 1.00 81.06 131 HIS A O 1
ATOM 986 N N . ASP A 1 132 ? 2.207 -10.080 10.741 1.00 81.31 132 ASP A N 1
ATOM 987 C CA . ASP A 1 132 ? 3.579 -9.687 10.407 1.00 81.31 132 ASP A CA 1
ATOM 988 C C . ASP A 1 132 ? 3.924 -10.006 8.939 1.00 81.31 132 ASP A C 1
ATOM 990 O O . ASP A 1 132 ? 3.112 -10.554 8.189 1.00 81.31 132 ASP A O 1
ATOM 994 N N . LEU A 1 133 ? 5.145 -9.687 8.505 1.00 78.88 133 LEU A N 1
ATOM 995 C CA . LEU A 1 133 ? 5.590 -9.936 7.129 1.00 78.88 133 LEU A CA 1
ATOM 996 C C . LEU A 1 133 ? 5.567 -11.411 6.703 1.00 78.88 133 LEU A C 1
ATOM 998 O O . LEU A 1 133 ? 5.546 -11.680 5.502 1.00 78.88 133 LEU A O 1
ATOM 1002 N N . THR A 1 134 ? 5.554 -12.369 7.632 1.00 83.06 134 THR A N 1
ATOM 1003 C CA . THR A 1 134 ? 5.375 -13.788 7.282 1.00 83.06 134 THR A CA 1
ATOM 1004 C C . THR A 1 134 ? 3.958 -14.057 6.771 1.00 83.06 134 THR A C 1
ATOM 1006 O O . THR A 1 134 ? 3.756 -14.941 5.942 1.00 83.06 134 THR A O 1
ATOM 1009 N N . SER A 1 135 ? 2.992 -13.224 7.168 1.00 77.81 135 SER A N 1
ATOM 1010 C CA . SER A 1 135 ? 1.606 -13.244 6.690 1.00 77.81 135 SER A CA 1
ATOM 1011 C C . SER A 1 135 ? 1.376 -12.537 5.355 1.00 77.81 135 SER A C 1
ATOM 1013 O O . SER A 1 135 ? 0.254 -12.581 4.859 1.00 77.81 135 SER A O 1
ATOM 1015 N N . LYS A 1 136 ? 2.387 -11.919 4.728 1.00 73.19 136 LYS A N 1
ATOM 1016 C CA . LYS A 1 136 ? 2.190 -11.142 3.485 1.00 73.19 136 LYS A CA 1
ATOM 1017 C C . LYS A 1 136 ? 1.593 -11.952 2.326 1.00 73.19 136 LYS A C 1
ATOM 1019 O O . LYS A 1 136 ? 0.934 -11.395 1.460 1.00 73.19 136 LYS A O 1
ATOM 1024 N N . SER A 1 137 ? 1.828 -13.265 2.311 1.00 74.19 137 SER A N 1
ATOM 1025 C CA . SER A 1 137 ? 1.271 -14.204 1.328 1.00 74.19 137 SER A CA 1
ATOM 1026 C C . SER A 1 137 ? 0.068 -14.989 1.854 1.00 74.19 137 SER A C 1
ATOM 1028 O O . SER A 1 137 ? -0.484 -15.815 1.128 1.00 74.19 137 SER A O 1
ATOM 1030 N N . ASN A 1 138 ? -0.339 -14.769 3.108 1.00 75.31 138 ASN A N 1
ATOM 1031 C CA . ASN A 1 138 ? -1.463 -15.467 3.722 1.00 75.31 138 ASN A CA 1
ATOM 1032 C C . ASN A 1 138 ? -2.778 -14.838 3.259 1.00 75.31 138 ASN A C 1
ATOM 1034 O O . ASN A 1 138 ? -3.471 -14.157 4.012 1.00 75.31 138 ASN A O 1
ATOM 1038 N N . ILE A 1 139 ? -3.148 -15.112 2.011 1.00 71.38 139 ILE A N 1
ATOM 1039 C CA . ILE A 1 139 ? -4.527 -14.937 1.565 1.00 71.38 139 ILE A CA 1
ATOM 1040 C C . ILE A 1 139 ? -5.357 -15.948 2.357 1.00 71.38 139 ILE A C 1
ATOM 1042 O O . ILE A 1 139 ? -5.136 -17.156 2.259 1.00 71.38 139 ILE A O 1
ATOM 1046 N N . THR A 1 140 ? -6.263 -15.464 3.209 1.00 69.38 140 THR A N 1
ATOM 1047 C CA . THR A 1 140 ? -7.021 -16.347 4.105 1.00 69.38 140 THR A CA 1
ATOM 1048 C C . THR A 1 140 ? -7.774 -17.407 3.300 1.00 69.38 140 THR A C 1
ATOM 1050 O O . THR A 1 140 ? -8.280 -17.125 2.214 1.00 69.38 140 THR A O 1
ATOM 1053 N N . ASN A 1 141 ? -7.917 -18.623 3.841 1.00 73.56 141 ASN A N 1
ATOM 1054 C CA . ASN A 1 141 ? -8.728 -19.667 3.198 1.00 73.56 141 ASN A CA 1
ATOM 1055 C C . ASN A 1 141 ? -10.158 -19.180 2.906 1.00 73.56 141 ASN A C 1
ATOM 1057 O O . ASN A 1 141 ? -10.760 -19.596 1.922 1.00 73.56 141 ASN A O 1
ATOM 1061 N N . LEU A 1 142 ? -10.685 -18.274 3.738 1.00 70.56 142 LEU A N 1
ATOM 1062 C CA . LEU A 1 142 ? -11.978 -17.633 3.528 1.00 70.56 142 LEU A CA 1
ATOM 1063 C C . LEU A 1 142 ? -11.980 -16.742 2.280 1.00 70.56 142 LEU A C 1
ATOM 1065 O O . LEU A 1 142 ? -12.888 -16.871 1.459 1.00 70.56 142 LEU A O 1
ATOM 1069 N N . LEU A 1 143 ? -10.969 -15.881 2.125 1.00 71.12 143 LEU A N 1
ATOM 1070 C CA . LEU A 1 143 ? -10.809 -15.026 0.951 1.00 71.12 143 LEU A CA 1
ATOM 1071 C C . LEU A 1 143 ? -10.561 -15.868 -0.303 1.00 71.12 143 LEU A C 1
ATOM 1073 O O . LEU A 1 143 ? -11.261 -15.678 -1.287 1.00 71.12 143 LEU A O 1
ATOM 1077 N N . LEU A 1 144 ? -9.674 -16.866 -0.255 1.00 73.38 144 LEU A N 1
ATOM 1078 C CA . LEU A 1 144 ? -9.464 -17.805 -1.365 1.00 73.38 144 LEU A CA 1
ATOM 1079 C C . LEU A 1 144 ? -10.763 -18.523 -1.760 1.00 73.38 144 LEU A C 1
ATOM 1081 O O . LEU A 1 144 ? -11.064 -18.637 -2.945 1.00 73.38 144 LEU A O 1
ATOM 1085 N N . ALA A 1 145 ? -11.570 -18.952 -0.784 1.00 73.50 145 ALA A N 1
ATOM 1086 C CA . ALA A 1 145 ? -12.875 -19.565 -1.032 1.00 73.50 145 ALA A CA 1
ATOM 1087 C C . ALA A 1 145 ? -13.931 -18.581 -1.568 1.00 73.50 145 ALA A C 1
ATOM 1089 O O . ALA A 1 145 ? -14.929 -19.011 -2.142 1.00 73.50 145 ALA A O 1
ATOM 1090 N N . HIS A 1 146 ? -13.759 -17.274 -1.354 1.00 70.44 146 HIS A N 1
ATOM 1091 C CA . HIS A 1 146 ? -14.611 -16.245 -1.951 1.00 70.44 146 HIS A CA 1
ATOM 1092 C C . HIS A 1 146 ? -14.157 -15.919 -3.371 1.00 70.44 146 HIS A C 1
ATOM 1094 O O . HIS A 1 146 ? -14.988 -15.905 -4.274 1.00 70.44 146 HIS A O 1
ATOM 1100 N N . LEU A 1 147 ? -12.851 -15.739 -3.577 1.00 72.19 147 LEU A N 1
ATOM 1101 C CA . LEU A 1 147 ? -12.251 -15.491 -4.884 1.00 72.19 147 LEU A CA 1
ATOM 1102 C C . LEU A 1 147 ? -12.489 -16.654 -5.849 1.00 72.19 147 LEU A C 1
ATOM 1104 O O . LEU A 1 147 ? -12.766 -16.414 -7.016 1.00 72.19 147 LEU A O 1
ATOM 1108 N N . SER A 1 148 ? -12.489 -17.902 -5.366 1.00 75.38 148 SER A N 1
ATOM 1109 C CA . SER A 1 148 ? -12.770 -19.081 -6.197 1.00 75.38 148 SER A CA 1
ATOM 1110 C C . SER A 1 148 ? -14.181 -19.113 -6.798 1.00 75.38 148 SER A C 1
ATOM 1112 O O . SER A 1 148 ? -14.430 -19.895 -7.714 1.00 75.38 148 SER A O 1
ATOM 1114 N N . ARG A 1 149 ? -15.110 -18.276 -6.312 1.00 79.19 149 ARG A N 1
ATOM 1115 C CA . ARG A 1 149 ? -16.458 -18.128 -6.891 1.00 79.19 149 ARG A CA 1
ATOM 1116 C C . ARG A 1 149 ? -16.466 -17.267 -8.149 1.00 79.19 149 ARG A C 1
ATOM 1118 O O . ARG A 1 149 ? -17.443 -17.300 -8.892 1.00 79.19 149 ARG A O 1
ATOM 1125 N N . PHE A 1 150 ? -15.408 -16.495 -8.375 1.00 67.25 150 PHE A N 1
ATOM 1126 C CA . PHE A 1 150 ? -15.274 -15.615 -9.521 1.00 67.25 150 PHE A CA 1
ATOM 1127 C C . PHE A 1 150 ? -14.323 -16.249 -10.534 1.00 67.25 150 PHE A C 1
ATOM 1129 O O . PHE A 1 150 ? -13.201 -16.627 -10.212 1.00 67.25 150 PHE A O 1
ATOM 1136 N N . SER A 1 151 ? -14.766 -16.358 -11.785 1.00 63.47 151 SER A N 1
ATOM 1137 C CA . SER A 1 151 ? -13.940 -16.889 -12.880 1.00 63.47 151 SER A CA 1
ATOM 1138 C C . SER A 1 151 ? -12.926 -15.870 -13.415 1.00 63.47 151 SER A C 1
ATOM 1140 O O . SER A 1 151 ? -12.049 -16.229 -14.196 1.00 63.47 151 SER A O 1
ATOM 1142 N N . LEU A 1 152 ? -13.058 -14.602 -13.019 1.00 52.28 152 LEU A N 1
ATOM 1143 C CA . LEU A 1 152 ? -12.194 -13.495 -13.407 1.00 52.28 152 LEU A CA 1
ATOM 1144 C C . LEU A 1 152 ? -12.175 -12.460 -12.279 1.00 52.28 152 LEU A C 1
ATOM 1146 O O . LEU A 1 152 ? -13.231 -12.067 -11.784 1.00 52.28 152 LEU A O 1
ATOM 1150 N N . ILE A 1 153 ? -10.980 -11.996 -11.926 1.00 59.06 153 ILE A N 1
ATOM 1151 C CA . ILE A 1 153 ? -10.774 -10.802 -11.107 1.00 59.06 153 ILE A CA 1
ATOM 1152 C C . ILE A 1 153 ? -10.202 -9.750 -12.051 1.00 59.06 153 ILE A C 1
ATOM 1154 O O . ILE A 1 153 ? -9.140 -9.963 -12.635 1.00 59.06 153 ILE A O 1
ATOM 1158 N N . CYS A 1 154 ? -10.927 -8.652 -12.246 1.00 56.59 154 CYS A N 1
ATOM 1159 C CA . CYS A 1 154 ? -10.449 -7.511 -13.014 1.00 56.59 154 CYS A CA 1
ATOM 1160 C C . CYS A 1 154 ? -10.074 -6.408 -12.031 1.00 56.59 154 CYS A C 1
ATOM 1162 O O . CYS A 1 154 ? -10.905 -6.009 -11.218 1.00 56.59 154 CYS A O 1
ATOM 1164 N N . PHE A 1 155 ? -8.842 -5.923 -12.120 1.00 61.12 155 PHE A N 1
ATOM 1165 C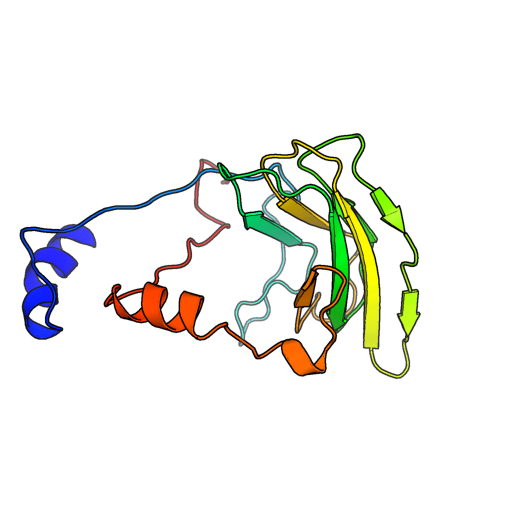 CA . PHE A 1 155 ? -8.434 -4.688 -11.465 1.00 61.12 155 PHE A CA 1
ATOM 1166 C C . PHE A 1 155 ? -8.671 -3.536 -12.443 1.00 61.12 155 PHE A C 1
ATOM 1168 O O . PHE A 1 155 ? -8.511 -3.712 -13.653 1.00 61.12 155 PHE A O 1
ATOM 1175 N N . MET A 1 156 ? -9.127 -2.393 -11.940 1.00 54.12 156 MET A N 1
ATOM 1176 C CA . MET A 1 156 ? -9.338 -1.206 -12.765 1.00 54.12 156 MET A CA 1
ATOM 1177 C C . MET A 1 156 ? -8.004 -0.486 -12.980 1.00 54.12 156 MET A C 1
ATOM 1179 O O . MET A 1 156 ? -7.231 -0.328 -12.038 1.00 54.12 156 MET A O 1
ATOM 1183 N N . ASP A 1 157 ? -7.745 -0.050 -14.214 1.00 55.53 157 ASP A N 1
ATOM 1184 C CA . ASP A 1 157 ? -6.656 0.886 -14.499 1.00 55.53 157 ASP A CA 1
ATOM 1185 C C . ASP A 1 157 ? -7.052 2.285 -13.996 1.00 55.53 157 ASP A C 1
ATOM 1187 O O . ASP A 1 157 ? -8.105 2.832 -14.348 1.00 55.53 157 ASP A O 1
ATOM 1191 N N . TRP A 1 158 ? -6.200 2.840 -13.137 1.00 51.66 158 TRP A N 1
ATOM 1192 C CA . TRP A 1 158 ? -6.371 4.129 -12.476 1.00 51.66 158 TRP A CA 1
ATOM 1193 C C . TRP A 1 158 ? -6.249 5.320 -13.441 1.00 51.66 158 TRP A C 1
ATOM 1195 O O . TRP A 1 158 ? -6.890 6.349 -13.240 1.00 51.66 158 TRP A O 1
ATOM 1205 N N . ILE A 1 159 ? -5.436 5.205 -14.498 1.00 51.56 159 ILE A N 1
ATOM 1206 C CA . ILE A 1 159 ? -4.907 6.372 -15.228 1.00 51.56 159 ILE A CA 1
ATOM 1207 C C . ILE A 1 159 ? -5.939 6.985 -16.186 1.00 51.56 159 ILE A C 1
ATOM 1209 O O . ILE A 1 159 ? -5.872 8.173 -16.486 1.00 51.56 159 ILE A O 1
ATOM 1213 N N . SER A 1 160 ? -6.912 6.199 -16.651 1.00 47.69 160 SER A N 1
ATOM 1214 C CA . SER A 1 160 ? -7.857 6.604 -17.706 1.00 47.69 160 SER A CA 1
ATOM 1215 C C . SER A 1 160 ? -9.335 6.548 -17.294 1.00 47.69 160 SER A C 1
ATOM 1217 O O . SER A 1 160 ? -10.234 6.696 -18.127 1.00 47.69 160 SER A O 1
ATOM 1219 N N . THR A 1 161 ? -9.606 6.374 -15.998 1.00 47.06 161 THR A N 1
ATOM 1220 C CA . THR A 1 161 ? -10.966 6.316 -15.447 1.00 47.06 161 THR A CA 1
ATOM 1221 C C . THR A 1 161 ? -11.370 7.666 -14.833 1.00 47.06 161 THR A C 1
ATOM 1223 O O . THR A 1 161 ? -10.537 8.440 -14.365 1.00 47.06 161 THR A O 1
ATOM 1226 N N . ASN A 1 162 ? -12.676 7.959 -14.821 1.00 49.91 162 ASN A N 1
ATOM 1227 C CA . ASN A 1 162 ? -13.285 9.083 -14.090 1.00 49.91 162 ASN A CA 1
ATOM 1228 C C . ASN A 1 162 ? -12.937 10.512 -14.559 1.00 49.91 162 ASN A C 1
ATOM 1230 O O . ASN A 1 162 ? -13.057 11.469 -13.797 1.00 49.91 162 ASN A O 1
ATOM 1234 N N . GLY A 1 163 ? -12.584 10.692 -15.835 1.00 47.84 163 GLY A N 1
ATOM 1235 C CA . GLY A 1 163 ? -12.338 12.025 -16.403 1.00 47.84 163 GLY A CA 1
ATOM 1236 C C . GLY A 1 163 ? -10.974 12.614 -16.041 1.00 47.84 163 GLY A C 1
ATOM 1237 O O . GLY A 1 163 ? -10.750 13.801 -16.273 1.00 47.84 163 GLY A O 1
ATOM 1238 N N . ASN A 1 164 ? -10.071 11.788 -15.507 1.00 45.25 164 ASN A N 1
ATOM 1239 C CA . ASN A 1 164 ? -8.647 12.085 -15.503 1.00 45.25 164 ASN A CA 1
ATOM 1240 C C . ASN A 1 164 ? -8.170 12.021 -16.962 1.00 45.25 164 ASN A C 1
ATOM 1242 O O . ASN A 1 164 ? -8.278 10.981 -17.615 1.00 45.25 164 ASN A O 1
ATOM 1246 N N . ALA A 1 165 ? -7.788 13.184 -17.484 1.00 43.41 165 ALA A N 1
ATOM 1247 C CA . ALA A 1 165 ? -7.273 13.396 -18.831 1.00 43.41 165 ALA A CA 1
ATOM 1248 C C . ALA A 1 165 ? -5.779 13.696 -18.762 1.00 43.41 165 ALA A C 1
ATOM 1250 O O . ALA A 1 165 ? -5.381 14.371 -17.783 1.00 43.41 165 ALA A O 1
#

pLDDT: mean 78.14, std 15.96, range [38.81, 97.56]

Secondary structure (DSSP, 8-state):
-HHHHHHHHGGGGT--TT--------PPP-S--S---B-TTT--BSS-EEEEEE-SSS---EEEEEEEES--EEEE-S-TT-EEEEEEEETTTTEEEEEEEEPTT---EEEEEES--SS--EEEEEEEBTB-GGGGG---HHHHHHHTT-S---PPPSTTSTT--

Sequence (165 aa):
MALDWIKKNIAGFGGNPEQITVGGESAGDKPLDGNTTFDPITEWSIGDIGTVVAEESVDFGGTYVLYAKGNAQISTDFDQHSYITNQSYDASTSTLTAVINIIQNTIGLMLSFRNTSGYGLQDIVLLQSGHDLTSKSNITNLLLAHLSRFSLICFMDWISTNGNA

Foldseek 3Di:
DVLVVCLVCVVVLVDDSVDDDDDDDDDDDDLDPLDFDADPPPRHTQAKDKDWPDAQAAWPAAKKKKKWAFDFDKDWRQDPPKDKDDWDADPVRSMTIIMTGDHTPRRTTMMITHPTDDRGIHPIAIGGPVDDPVCRVCPDPVNVVVCVVDSDDDDDDPNPPDPND

Radius of gyration: 18.1 Å; chains: 1; bounding box: 47×37×43 Å